Protein AF-W1YS67-F1 (afdb_monomer_lite)

Sequence (91 aa):
YGRKSGLIKENESNLSGEDVREGLTAVVSVKVLEPQFEGQTKTKLGNSEVKGITDVIVSEGLRTFFEEHPQDAKKIIEKATMASRAREAAR

pLDDT: mean 93.61, std 3.22, range [82.12, 97.94]

InterPro domains:
  IPR000565 DNA topoisomerase, type IIA, subunit B [PR01159] (17-33)
  IPR000565 DNA topoisomerase, type IIA, subunit B [PR01159] (65-79)
  IPR000565 DNA topoisomerase, type IIA, subunit B [PR01159] (79-91)
  IPR013506 DNA topoisomerase, type IIA, subunit B, domain 2 [PF00204] (1-91)
  IPR014721 Small ribosomal subunit protein uS5 domain 2-type fold, subgroup [G3DSA:3.30.230.10] (1-91)
  IPR020568 Ribosomal protein uS5 domain 2-type superfamily [SSF54211] (1-91)

Structure (mmCIF, N/CA/C/O backbone):
data_AF-W1YS67-F1
#
_entry.id   AF-W1YS67-F1
#
loop_
_atom_site.group_PDB
_atom_site.id
_atom_site.type_symbol
_atom_site.label_atom_id
_atom_site.label_alt_id
_atom_site.label_comp_id
_atom_site.label_asym_id
_atom_site.label_entity_id
_atom_site.label_seq_id
_atom_site.pdbx_PDB_ins_code
_atom_site.Cartn_x
_atom_site.Cartn_y
_atom_site.Cartn_z
_atom_site.occupancy
_atom_site.B_iso_or_equiv
_atom_site.auth_seq_id
_atom_site.auth_comp_id
_atom_site.auth_asym_id
_atom_site.auth_atom_id
_atom_site.pdbx_PDB_model_num
ATOM 1 N N . TYR A 1 1 ? -13.175 0.141 1.250 1.00 89.94 1 TYR A N 1
ATOM 2 C CA . TYR A 1 1 ? -13.370 -0.998 2.170 1.00 89.94 1 TYR A CA 1
ATOM 3 C C . TYR A 1 1 ? -13.727 -0.531 3.582 1.00 89.94 1 TYR A C 1
ATOM 5 O O . TYR A 1 1 ? -14.854 -0.764 3.983 1.00 89.94 1 TYR A O 1
ATOM 13 N N . GLY A 1 2 ? -12.854 0.202 4.293 1.00 91.25 2 GLY A N 1
ATOM 14 C CA . GLY A 1 2 ? -13.059 0.566 5.711 1.00 91.25 2 GLY A CA 1
ATOM 15 C C . GLY A 1 2 ? -14.436 1.132 6.092 1.00 91.25 2 GLY A C 1
ATOM 16 O O . GLY A 1 2 ? -15.035 0.618 7.029 1.00 91.25 2 GLY A O 1
ATOM 17 N N . ARG A 1 3 ? -14.982 2.103 5.340 1.00 92.00 3 ARG A N 1
ATOM 18 C CA . ARG A 1 3 ? -16.355 2.609 5.569 1.00 92.00 3 ARG A CA 1
ATOM 19 C C . ARG A 1 3 ? -17.432 1.539 5.363 1.00 92.00 3 ARG A C 1
ATOM 21 O O . ARG A 1 3 ? -18.244 1.302 6.245 1.00 92.00 3 ARG A O 1
ATOM 28 N N . LYS A 1 4 ? -17.390 0.830 4.226 1.00 91.50 4 LYS A N 1
ATOM 29 C CA . LYS A 1 4 ? -18.345 -0.246 3.884 1.00 91.50 4 LYS A CA 1
ATOM 30 C C . LYS A 1 4 ? -18.395 -1.337 4.962 1.00 91.50 4 LYS A C 1
ATOM 32 O O . LYS A 1 4 ? -19.460 -1.882 5.220 1.00 91.50 4 LYS A O 1
ATOM 37 N N . SER A 1 5 ? -17.257 -1.638 5.585 1.00 90.62 5 SER A N 1
ATOM 38 C CA . SER A 1 5 ? -17.140 -2.652 6.639 1.00 90.62 5 SER A CA 1
ATOM 39 C C . SER A 1 5 ? -17.362 -2.099 8.057 1.00 90.62 5 SER A C 1
ATOM 41 O O . SER A 1 5 ? -17.158 -2.828 9.023 1.00 90.62 5 SER A O 1
ATOM 43 N N . GLY A 1 6 ? -17.726 -0.818 8.204 1.00 91.25 6 GLY A N 1
ATOM 44 C CA . GLY A 1 6 ? -17.951 -0.161 9.498 1.00 91.25 6 GLY A CA 1
ATOM 45 C C . GLY A 1 6 ? -16.692 0.038 10.353 1.00 91.25 6 GLY A C 1
ATOM 46 O O . GLY A 1 6 ? -16.801 0.328 11.542 1.00 91.25 6 GLY A O 1
ATOM 47 N N . LEU A 1 7 ? -15.500 -0.130 9.771 1.00 91.81 7 LEU A N 1
ATOM 48 C CA . LEU A 1 7 ? -14.210 0.020 10.458 1.00 91.81 7 LEU A CA 1
ATOM 49 C C . LEU A 1 7 ? -13.791 1.487 10.599 1.00 91.81 7 LEU A C 1
ATOM 51 O O . LEU A 1 7 ? -13.076 1.830 11.533 1.00 91.81 7 LEU A O 1
ATOM 55 N N . ILE A 1 8 ? -14.238 2.333 9.671 1.00 92.62 8 ILE A N 1
ATOM 56 C CA . ILE A 1 8 ? -14.098 3.791 9.728 1.00 92.62 8 ILE A CA 1
ATOM 57 C C . ILE A 1 8 ? -15.505 4.349 9.875 1.00 92.62 8 ILE A C 1
ATOM 59 O O . ILE A 1 8 ? -16.382 4.011 9.075 1.00 92.62 8 ILE A O 1
ATOM 63 N N . LYS A 1 9 ? -15.729 5.177 10.896 1.00 89.31 9 LYS A N 1
ATOM 64 C CA . LYS A 1 9 ? -17.048 5.772 11.129 1.00 89.31 9 LYS A CA 1
ATOM 65 C C . LYS A 1 9 ? -17.331 6.857 10.092 1.00 89.31 9 LYS A C 1
ATOM 67 O O . LYS A 1 9 ? -16.420 7.526 9.618 1.00 89.31 9 LYS A O 1
ATOM 72 N N . GLU A 1 10 ? -18.605 7.087 9.782 1.00 86.56 10 GLU A N 1
ATOM 73 C CA . GLU A 1 10 ? -18.994 8.080 8.767 1.00 86.56 10 GLU A CA 1
ATOM 74 C C . GLU A 1 10 ? -18.555 9.512 9.106 1.00 86.56 10 GLU A C 1
ATOM 76 O O . GLU A 1 10 ? -18.302 10.308 8.200 1.00 86.56 10 GLU A O 1
ATOM 81 N N . ASN A 1 11 ? -18.434 9.821 10.400 1.00 88.00 11 ASN A N 1
ATOM 82 C CA . ASN A 1 11 ? -18.002 11.117 10.913 1.00 88.00 11 ASN A CA 1
ATOM 83 C C . ASN A 1 11 ? -16.474 11.272 11.024 1.00 88.00 11 ASN A C 1
ATOM 85 O O . ASN A 1 11 ? -16.017 12.346 11.405 1.00 88.00 11 ASN A O 1
ATOM 89 N N . GLU A 1 12 ? -15.694 10.226 10.741 1.00 86.69 12 GLU A N 1
ATOM 90 C CA . GLU A 1 12 ? -14.233 10.306 10.709 1.00 86.69 12 GLU A CA 1
ATOM 91 C C . GLU A 1 12 ? -13.739 10.733 9.316 1.00 86.69 12 GLU A C 1
ATOM 93 O O . GLU A 1 12 ? -14.362 10.464 8.279 1.00 86.69 12 GLU A O 1
ATOM 98 N N . SER A 1 13 ? -1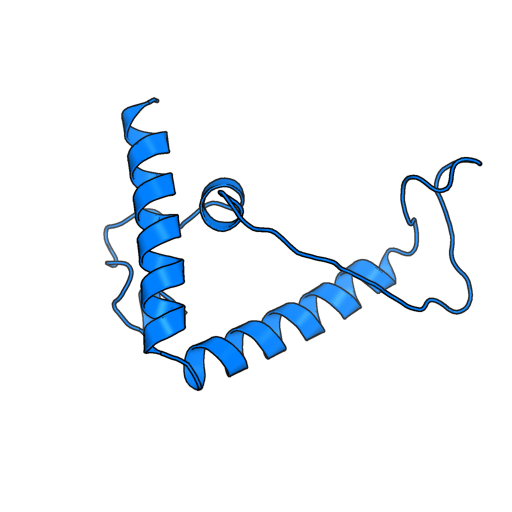2.602 11.431 9.299 1.00 87.88 13 SER A N 1
ATOM 99 C CA . SER A 1 13 ? -11.903 11.823 8.079 1.00 87.88 13 SER A CA 1
ATOM 100 C C . SER A 1 13 ? -11.444 10.585 7.298 1.00 87.88 13 SER A C 1
ATOM 102 O O . SER A 1 13 ? -11.239 9.497 7.841 1.00 87.88 13 SER A O 1
ATOM 104 N N . ASN A 1 14 ? -11.312 10.726 5.976 1.00 90.00 14 ASN A N 1
ATOM 105 C CA . ASN A 1 14 ? -10.725 9.656 5.176 1.00 90.00 14 ASN A CA 1
ATOM 106 C C . ASN A 1 14 ? -9.215 9.586 5.417 1.00 90.00 14 ASN A C 1
ATOM 108 O O . ASN A 1 14 ? -8.542 10.613 5.514 1.00 90.00 14 ASN A O 1
ATOM 112 N N . LEU A 1 15 ? -8.695 8.360 5.417 1.00 93.62 15 LEU A N 1
ATOM 113 C CA . LEU A 1 15 ? -7.262 8.101 5.475 1.00 93.62 15 LEU A CA 1
ATOM 114 C C . LEU A 1 15 ? -6.568 8.698 4.249 1.00 93.62 15 LEU A C 1
ATOM 116 O O . LEU A 1 15 ? -7.021 8.529 3.112 1.00 93.62 15 LEU A O 1
ATOM 120 N N . SER A 1 16 ? -5.453 9.377 4.480 1.00 94.75 16 SER A N 1
ATOM 121 C CA . SER A 1 16 ? -4.573 9.858 3.424 1.00 94.75 16 SER A CA 1
ATOM 122 C C . SER A 1 16 ? -3.610 8.760 2.967 1.00 94.75 16 SER A C 1
ATOM 124 O O . SER A 1 16 ? -3.421 7.736 3.624 1.00 94.75 16 SER A O 1
ATOM 126 N N . GLY A 1 17 ? -2.952 8.982 1.827 1.00 93.88 17 GLY A N 1
ATOM 127 C CA . GLY A 1 17 ? -1.937 8.049 1.337 1.00 93.88 17 GLY A CA 1
ATOM 128 C C . GLY A 1 17 ? -0.725 7.919 2.267 1.00 93.88 17 GLY A C 1
ATOM 129 O O . GLY A 1 17 ? -0.065 6.886 2.239 1.00 93.88 17 GLY A O 1
ATOM 130 N N . GLU A 1 18 ? -0.425 8.940 3.073 1.00 94.38 18 GLU A N 1
ATOM 131 C CA . GLU A 1 18 ? 0.650 8.885 4.072 1.00 94.38 18 GLU A CA 1
ATOM 132 C C . GLU A 1 18 ? 0.278 7.933 5.210 1.00 94.38 18 GLU A C 1
ATOM 134 O O . GLU A 1 18 ? 1.057 7.034 5.516 1.00 94.38 18 GLU A O 1
ATOM 139 N N . ASP A 1 19 ? -0.951 8.042 5.725 1.00 95.50 19 ASP A N 1
ATOM 140 C CA . ASP A 1 19 ? -1.452 7.207 6.825 1.00 95.50 19 ASP A CA 1
ATOM 141 C C . ASP A 1 19 ? -1.442 5.713 6.452 1.00 95.50 19 ASP A C 1
ATOM 143 O O . ASP A 1 19 ? -1.087 4.848 7.249 1.00 95.50 19 ASP A O 1
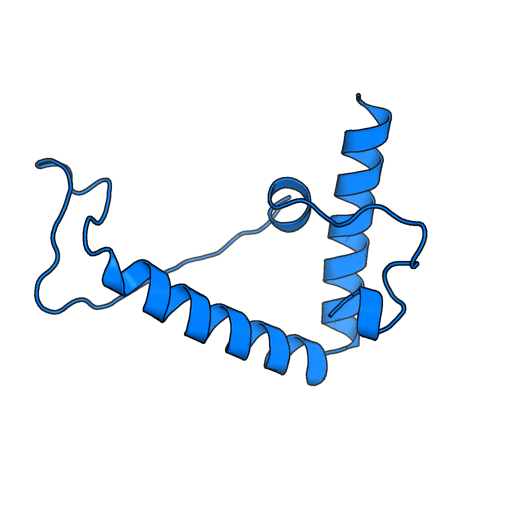ATOM 147 N N . VAL A 1 20 ? -1.808 5.398 5.205 1.00 95.38 20 VAL A N 1
ATOM 148 C CA . VAL A 1 20 ? -1.872 4.012 4.709 1.00 95.38 20 VAL A CA 1
ATOM 149 C C . VAL A 1 20 ? -0.481 3.433 4.423 1.00 95.38 20 VAL A C 1
ATOM 151 O O . VAL A 1 20 ? -0.287 2.221 4.519 1.00 95.38 20 VAL A O 1
ATOM 154 N N . ARG A 1 21 ? 0.498 4.272 4.063 1.00 95.62 21 ARG A N 1
ATOM 155 C CA . ARG A 1 21 ? 1.873 3.830 3.774 1.00 95.62 21 ARG A CA 1
ATOM 156 C C . ARG A 1 21 ? 2.772 3.802 5.009 1.00 95.62 21 ARG A C 1
ATOM 158 O O . ARG A 1 21 ? 3.918 3.364 4.901 1.00 95.62 21 ARG A O 1
ATOM 165 N N . GLU A 1 22 ? 2.288 4.231 6.172 1.00 95.12 22 GLU A N 1
ATOM 166 C CA . GLU A 1 22 ? 3.092 4.251 7.389 1.00 95.12 22 GLU A CA 1
ATOM 167 C C . GLU A 1 22 ? 3.521 2.836 7.818 1.00 95.12 22 GLU A C 1
ATOM 169 O O . GLU A 1 22 ? 2.720 1.950 8.144 1.00 95.12 22 GLU A O 1
ATOM 174 N N . GLY A 1 23 ? 4.837 2.607 7.804 1.00 93.69 23 GLY A N 1
ATOM 175 C CA . GLY A 1 23 ? 5.433 1.301 8.073 1.00 93.69 23 GLY A CA 1
ATOM 176 C C . GLY A 1 23 ? 5.010 0.222 7.072 1.00 93.69 23 GLY A C 1
ATOM 177 O O . GLY A 1 23 ? 4.938 -0.948 7.451 1.00 93.69 23 GLY A O 1
ATOM 178 N N . LEU A 1 24 ? 4.676 0.609 5.836 1.00 96.12 24 LEU A N 1
ATOM 179 C CA . LEU A 1 24 ? 4.471 -0.308 4.721 1.00 96.12 24 LEU A CA 1
ATOM 180 C C . LEU A 1 24 ? 5.823 -0.665 4.099 1.00 96.12 24 LEU A C 1
ATOM 182 O O . LEU A 1 24 ? 6.601 0.206 3.715 1.00 96.12 24 LEU A O 1
ATOM 186 N N . THR A 1 25 ? 6.072 -1.957 3.931 1.00 97.06 25 THR A N 1
ATOM 187 C CA . THR A 1 25 ? 7.148 -2.461 3.077 1.00 97.06 25 THR A CA 1
ATOM 188 C C . THR A 1 25 ? 6.511 -3.189 1.908 1.00 97.06 25 THR A C 1
ATOM 190 O O . THR A 1 25 ? 5.721 -4.109 2.106 1.00 97.06 25 THR A O 1
ATOM 193 N N . ALA A 1 26 ? 6.833 -2.760 0.691 1.00 95.19 26 ALA A N 1
ATOM 194 C CA . ALA A 1 26 ? 6.288 -3.339 -0.526 1.00 95.19 26 ALA A CA 1
ATOM 195 C C . ALA A 1 26 ? 7.361 -3.391 -1.613 1.00 95.19 26 ALA A C 1
ATOM 197 O O . ALA A 1 26 ? 8.212 -2.507 -1.709 1.00 95.19 26 ALA A O 1
ATOM 198 N N . VAL A 1 27 ? 7.285 -4.424 -2.447 1.00 96.88 27 VAL A N 1
ATOM 199 C CA . VAL A 1 27 ? 8.097 -4.565 -3.655 1.00 96.88 27 VAL A CA 1
ATOM 200 C C . VAL A 1 27 ? 7.143 -4.599 -4.837 1.00 96.88 27 VAL A C 1
ATOM 202 O O . VAL A 1 27 ? 6.236 -5.428 -4.878 1.00 96.88 27 VAL A O 1
ATOM 205 N N . VAL A 1 28 ? 7.350 -3.702 -5.798 1.00 94.88 28 VAL A N 1
ATOM 206 C CA . VAL A 1 28 ? 6.581 -3.656 -7.044 1.00 94.88 28 VAL A CA 1
ATOM 207 C C . VAL A 1 28 ? 7.532 -3.964 -8.186 1.00 94.88 28 VAL A C 1
ATOM 209 O O . VAL A 1 28 ? 8.507 -3.248 -8.402 1.00 94.88 28 VAL A O 1
ATOM 212 N N . SER A 1 29 ? 7.255 -5.050 -8.902 1.00 95.38 29 SER A N 1
ATOM 213 C CA . SER A 1 29 ? 8.034 -5.487 -10.056 1.00 95.38 29 SER A CA 1
ATOM 214 C C . SER A 1 29 ? 7.100 -5.651 -11.244 1.00 95.38 29 SER A C 1
ATOM 216 O O . SER A 1 29 ? 6.109 -6.375 -11.166 1.00 95.38 29 SER A O 1
ATOM 218 N N . VAL A 1 30 ? 7.410 -4.956 -12.335 1.00 94.50 30 VAL A N 1
ATOM 219 C CA . VAL A 1 30 ? 6.625 -4.962 -13.571 1.00 94.50 30 VAL A CA 1
ATOM 220 C C . VAL A 1 30 ? 7.519 -5.372 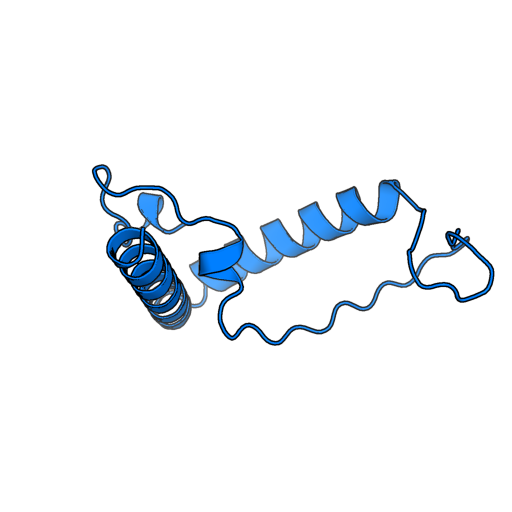-14.731 1.00 94.50 30 VAL A C 1
ATOM 222 O O . VAL A 1 30 ? 8.690 -4.996 -14.796 1.00 94.50 30 VAL A O 1
ATOM 225 N N . LYS A 1 31 ? 6.968 -6.153 -15.659 1.00 94.88 31 LYS A N 1
ATOM 226 C CA . LYS A 1 31 ? 7.632 -6.498 -16.918 1.00 94.88 31 LYS A CA 1
ATOM 227 C C . LYS A 1 31 ? 6.992 -5.678 -18.029 1.00 94.88 31 LYS A C 1
ATOM 229 O O . LYS A 1 31 ? 5.791 -5.787 -18.249 1.00 94.88 31 LYS A O 1
ATOM 234 N N . VAL A 1 32 ? 7.795 -4.865 -18.705 1.00 94.62 32 VAL A N 1
ATOM 235 C CA . VAL A 1 32 ? 7.353 -3.948 -19.764 1.00 94.62 32 VAL A CA 1
ATOM 236 C C . VAL A 1 32 ? 8.135 -4.283 -21.028 1.00 94.62 32 VAL A C 1
ATOM 238 O O . VAL A 1 32 ? 9.354 -4.421 -20.962 1.00 94.62 32 VAL A O 1
ATOM 241 N N . LEU A 1 33 ? 7.435 -4.451 -22.153 1.00 90.62 33 LEU A N 1
ATOM 242 C CA . LEU A 1 33 ? 8.036 -4.814 -23.443 1.00 90.62 33 LEU A CA 1
ATOM 243 C C . LEU A 1 33 ? 8.985 -3.726 -23.960 1.00 90.62 33 LEU A C 1
ATOM 245 O O . LEU A 1 33 ? 10.130 -4.017 -24.289 1.00 90.62 33 LEU A O 1
ATOM 249 N N . GLU A 1 34 ? 8.522 -2.476 -23.969 1.00 93.06 34 GLU A N 1
ATOM 250 C CA . GLU A 1 34 ? 9.282 -1.315 -24.444 1.00 93.06 34 GLU A CA 1
ATOM 251 C C . GLU A 1 34 ? 9.397 -0.273 -23.319 1.00 93.06 34 GLU A C 1
ATOM 253 O O . GLU A 1 34 ? 8.625 0.690 -23.266 1.00 93.06 34 GLU A O 1
ATOM 258 N N . PRO A 1 35 ? 10.307 -0.482 -22.346 1.00 92.81 35 PRO A N 1
ATOM 259 C CA . PRO A 1 35 ? 10.403 0.395 -21.193 1.00 92.81 35 PRO A CA 1
ATOM 260 C C . PRO A 1 35 ? 11.044 1.734 -21.576 1.00 92.81 35 PRO A C 1
ATOM 262 O O . PRO A 1 35 ? 12.165 1.796 -22.082 1.00 92.81 35 PRO A O 1
ATOM 265 N N . GLN A 1 36 ? 10.338 2.815 -21.271 1.00 93.00 36 GLN A N 1
ATOM 266 C CA . GLN A 1 36 ? 10.787 4.191 -21.415 1.00 93.00 36 GLN A CA 1
ATOM 267 C C . GLN A 1 36 ? 11.208 4.698 -20.040 1.00 93.00 36 GLN A C 1
ATOM 269 O O . GLN A 1 36 ? 10.469 4.541 -19.071 1.00 93.00 36 GLN A O 1
ATOM 274 N N . PHE A 1 37 ? 12.383 5.311 -19.931 1.00 93.31 37 PHE A N 1
ATOM 275 C CA . PHE A 1 37 ? 12.875 5.853 -18.667 1.00 93.31 37 PHE A CA 1
ATOM 276 C C . PHE A 1 37 ? 13.232 7.329 -18.795 1.00 93.31 37 PHE A C 1
ATOM 278 O O . PHE A 1 37 ? 13.751 7.766 -19.822 1.00 93.31 37 PHE A O 1
ATOM 285 N N . GLU A 1 38 ? 13.003 8.087 -17.725 1.00 91.69 38 GLU A N 1
ATOM 286 C CA . GLU A 1 38 ? 13.516 9.448 -17.606 1.00 91.69 38 GLU A CA 1
ATOM 287 C C . GLU A 1 38 ? 15.008 9.396 -17.248 1.00 91.69 38 GLU A C 1
ATOM 289 O O . GLU A 1 38 ? 15.395 8.976 -16.155 1.00 91.69 38 GLU A O 1
ATOM 294 N N . GLY A 1 39 ? 15.854 9.826 -18.186 1.00 87.19 39 GLY A N 1
ATOM 295 C CA . GLY A 1 39 ? 17.303 9.895 -18.007 1.00 87.19 39 GLY A CA 1
ATOM 296 C C . GLY A 1 39 ? 18.025 8.543 -18.069 1.00 87.19 39 GLY A C 1
ATOM 297 O O . GLY A 1 39 ? 17.438 7.463 -18.082 1.00 87.19 39 GLY A O 1
ATOM 298 N N . GLN A 1 40 ? 19.356 8.611 -18.103 1.00 84.50 40 GLN A N 1
ATOM 299 C CA . GLN A 1 40 ? 20.213 7.435 -18.282 1.00 84.50 40 GLN A CA 1
ATOM 300 C C . GLN A 1 40 ? 20.222 6.496 -17.066 1.00 84.50 40 GLN A C 1
ATOM 302 O O . GLN A 1 40 ? 20.402 5.288 -17.211 1.00 84.50 40 GLN A O 1
ATOM 307 N N . THR A 1 41 ? 20.024 7.033 -15.861 1.00 88.19 41 THR A N 1
ATOM 308 C CA . THR A 1 41 ? 20.054 6.271 -14.603 1.00 88.19 41 THR A CA 1
ATOM 309 C C . THR A 1 41 ? 18.806 5.417 -14.381 1.00 88.19 41 THR A C 1
ATOM 311 O O . THR A 1 41 ? 18.763 4.666 -13.410 1.00 88.19 41 THR A O 1
ATOM 314 N N . LYS A 1 42 ? 17.805 5.499 -15.274 1.00 89.38 42 LYS A N 1
ATOM 315 C CA . LYS A 1 42 ? 16.561 4.714 -15.225 1.00 89.38 42 LYS A CA 1
ATOM 316 C C . LYS A 1 42 ? 15.811 4.824 -13.891 1.00 89.38 42 LYS A C 1
ATOM 318 O O . LYS A 1 42 ? 15.159 3.881 -13.455 1.00 89.38 42 LYS A O 1
ATOM 323 N N . THR A 1 43 ? 15.895 5.984 -13.242 1.00 90.19 43 THR A N 1
ATOM 324 C CA . THR A 1 43 ? 15.313 6.227 -11.911 1.00 90.19 43 THR A CA 1
ATOM 325 C C . THR A 1 43 ? 13.794 6.327 -11.932 1.00 90.19 43 THR A C 1
ATOM 327 O O . THR A 1 43 ? 13.154 6.069 -10.915 1.00 90.19 43 THR A O 1
ATOM 330 N N . LYS A 1 44 ? 13.205 6.688 -13.075 1.00 91.19 44 LYS A N 1
ATOM 331 C CA . LYS A 1 44 ? 11.759 6.825 -13.232 1.00 91.19 44 LYS A CA 1
ATOM 332 C C . LYS A 1 44 ? 11.295 6.207 -14.543 1.00 91.19 44 LYS A C 1
ATOM 334 O O . LYS A 1 44 ? 11.816 6.530 -15.607 1.00 91.19 44 LYS A O 1
ATOM 339 N N . LEU A 1 45 ? 10.322 5.305 -14.441 1.00 92.38 45 LEU A N 1
ATOM 340 C CA . LEU A 1 45 ? 9.647 4.692 -15.582 1.00 92.38 45 LEU A CA 1
ATOM 341 C C . LEU A 1 45 ? 8.642 5.695 -16.174 1.00 92.38 45 LEU A C 1
ATOM 343 O O . LEU A 1 45 ? 7.794 6.216 -15.452 1.00 92.38 45 LEU A O 1
ATOM 347 N N . GLY A 1 46 ? 8.755 5.963 -17.472 1.00 92.56 46 GLY A N 1
ATOM 348 C CA . GLY A 1 46 ? 7.949 6.926 -18.228 1.00 92.56 46 GLY A CA 1
ATOM 349 C C . GLY A 1 46 ? 6.712 6.336 -18.916 1.00 92.56 46 GLY A C 1
ATOM 350 O O . GLY A 1 46 ? 5.881 7.097 -19.401 1.00 92.56 46 GLY A O 1
ATOM 351 N N . ASN A 1 47 ? 6.556 5.007 -18.942 1.00 93.44 47 ASN A N 1
ATOM 352 C CA . ASN A 1 47 ? 5.383 4.325 -19.502 1.00 93.44 47 ASN A CA 1
ATOM 353 C C . ASN A 1 47 ? 4.107 4.662 -18.708 1.00 93.44 47 ASN A C 1
ATOM 355 O O . ASN A 1 47 ? 3.786 4.015 -17.706 1.00 93.44 47 ASN A O 1
ATOM 359 N N . SER A 1 48 ? 3.376 5.691 -19.140 1.00 90.69 48 SER A N 1
ATOM 360 C CA . SER A 1 48 ? 2.159 6.170 -18.468 1.00 90.69 48 SER A CA 1
ATOM 361 C C . SER A 1 48 ? 1.068 5.095 -18.338 1.00 90.69 48 SER A C 1
ATOM 363 O O . SER A 1 48 ? 0.340 5.060 -17.344 1.00 90.69 48 SER A O 1
ATOM 365 N N . GLU A 1 49 ? 1.004 4.165 -19.288 1.00 92.88 49 GLU A N 1
ATOM 366 C CA . GLU A 1 49 ? 0.083 3.034 -19.325 1.00 92.88 49 GLU A CA 1
ATOM 367 C C . GLU A 1 49 ? 0.330 2.037 -18.185 1.00 92.88 49 GLU A C 1
ATOM 369 O O . GLU A 1 49 ? -0.618 1.481 -17.625 1.00 92.88 49 GLU A O 1
ATOM 374 N N . VAL A 1 50 ? 1.590 1.869 -17.764 1.00 95.12 50 VAL A N 1
ATOM 375 C CA . VAL A 1 50 ? 1.965 0.937 -16.689 1.00 95.12 50 VAL A CA 1
ATOM 376 C C . VAL A 1 50 ? 1.348 1.367 -15.364 1.00 95.12 50 VAL A C 1
ATOM 378 O O . VAL A 1 50 ? 0.939 0.511 -14.578 1.00 95.12 50 VAL A O 1
ATOM 381 N N . LYS A 1 51 ? 1.210 2.679 -15.127 1.00 92.50 51 LYS A N 1
ATOM 382 C CA . LYS A 1 51 ? 0.525 3.199 -13.937 1.00 92.50 51 LYS A CA 1
ATOM 383 C C . LYS A 1 51 ? -0.926 2.730 -13.897 1.00 92.50 51 LYS A C 1
ATOM 385 O O . LYS A 1 51 ? -1.351 2.223 -12.868 1.00 92.50 51 LYS A O 1
ATOM 390 N N . GLY A 1 52 ? -1.668 2.899 -14.994 1.00 94.81 52 GLY A N 1
ATOM 391 C CA . GLY A 1 52 ? -3.082 2.519 -15.058 1.00 94.81 52 GLY A CA 1
ATOM 392 C C . GLY A 1 52 ? -3.283 1.017 -14.866 1.00 94.81 52 GLY A C 1
ATOM 393 O O . GLY A 1 52 ? -4.108 0.604 -14.059 1.00 94.81 52 GLY A O 1
ATOM 394 N N . ILE A 1 53 ? -2.466 0.205 -15.540 1.00 95.75 53 ILE A N 1
ATOM 395 C CA . ILE A 1 53 ? -2.513 -1.260 -15.426 1.00 95.75 53 ILE A CA 1
ATOM 396 C C . ILE A 1 53 ? -2.209 -1.709 -13.992 1.00 95.75 53 ILE A C 1
ATOM 398 O O . ILE A 1 53 ? -2.940 -2.518 -13.423 1.00 95.75 53 ILE A O 1
ATOM 402 N N . THR A 1 54 ? -1.148 -1.164 -13.390 1.00 96.38 54 THR A N 1
ATOM 403 C CA . THR A 1 54 ? -0.749 -1.523 -12.021 1.00 96.38 54 THR A CA 1
ATOM 404 C C . THR A 1 54 ? -1.819 -1.113 -11.011 1.00 96.38 54 THR A C 1
ATOM 406 O O . THR A 1 54 ? -2.122 -1.882 -10.105 1.00 96.38 54 THR A O 1
ATOM 409 N N . ASP A 1 55 ? -2.422 0.065 -11.180 1.00 95.69 55 ASP A N 1
ATOM 410 C CA . ASP A 1 55 ? -3.474 0.580 -10.296 1.00 95.69 55 ASP A CA 1
ATOM 411 C C . ASP A 1 55 ? -4.718 -0.320 -10.290 1.00 95.69 55 ASP A C 1
ATOM 413 O O . ASP A 1 55 ? -5.211 -0.680 -9.220 1.00 95.69 55 ASP A O 1
ATOM 417 N N . VAL A 1 56 ? -5.176 -0.764 -11.469 1.00 97.44 56 VAL A N 1
A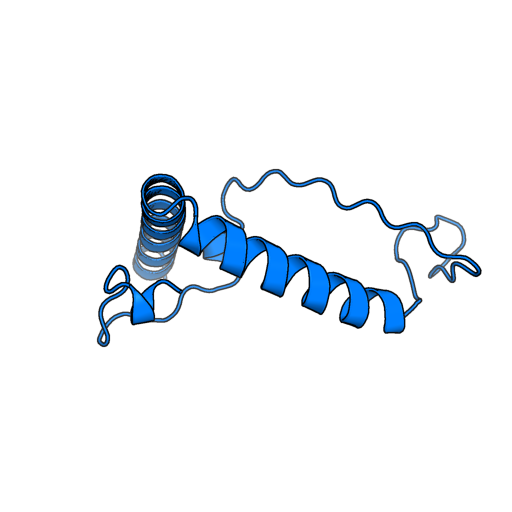TOM 418 C CA . VAL A 1 56 ? -6.311 -1.696 -11.593 1.00 97.44 56 VAL A CA 1
ATOM 419 C C . VAL A 1 56 ? -6.007 -3.021 -10.894 1.00 97.44 56 VAL A C 1
ATOM 421 O O . VAL A 1 56 ? -6.764 -3.436 -10.016 1.00 97.44 56 VAL A O 1
ATOM 424 N N . ILE A 1 57 ? -4.871 -3.648 -11.217 1.00 97.31 57 ILE A N 1
ATOM 425 C CA . ILE A 1 57 ? -4.493 -4.959 -10.667 1.00 97.31 57 ILE A CA 1
ATOM 426 C C . ILE A 1 57 ? -4.352 -4.894 -9.142 1.00 97.31 57 ILE A C 1
ATOM 428 O O . ILE A 1 57 ? -4.870 -5.752 -8.426 1.00 97.31 57 ILE A O 1
ATOM 432 N N . VAL A 1 58 ? -3.663 -3.872 -8.628 1.00 97.00 58 VAL A N 1
ATOM 433 C CA . VAL A 1 58 ? -3.441 -3.718 -7.185 1.00 97.00 58 VAL A CA 1
ATOM 434 C C . VAL A 1 58 ? -4.753 -3.416 -6.464 1.00 97.00 58 VAL A C 1
ATOM 436 O O . VAL A 1 58 ? -5.000 -3.988 -5.404 1.00 97.00 58 VAL A O 1
ATOM 439 N N . SER A 1 59 ? -5.613 -2.567 -7.030 1.00 96.00 59 SER A N 1
ATOM 440 C CA . SER A 1 59 ? -6.907 -2.219 -6.431 1.00 96.00 59 SER A CA 1
ATOM 441 C C . SER A 1 59 ? -7.847 -3.421 -6.338 1.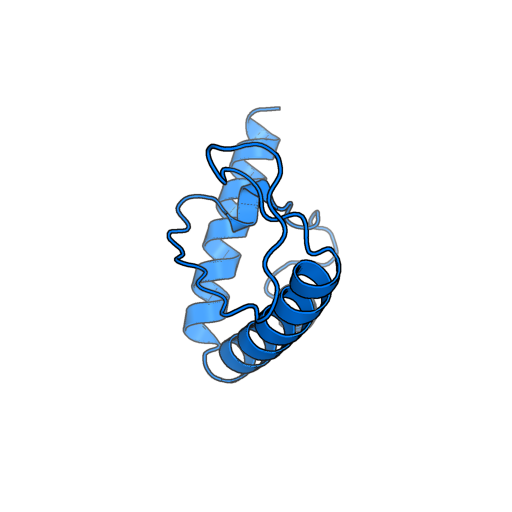00 96.00 59 SER A C 1
ATOM 443 O O . SER A 1 59 ? -8.455 -3.648 -5.290 1.00 96.00 59 SER A O 1
ATOM 445 N N . GLU A 1 60 ? -7.956 -4.211 -7.406 1.00 97.38 60 GLU A N 1
ATOM 446 C CA . GLU A 1 60 ? -8.773 -5.430 -7.432 1.00 97.38 60 GLU A CA 1
ATOM 447 C C . GLU A 1 60 ? -8.220 -6.509 -6.499 1.00 97.38 60 GLU A C 1
ATOM 449 O O . GLU A 1 60 ? -8.973 -7.099 -5.717 1.00 97.38 60 GLU A O 1
ATOM 454 N N . GLY A 1 61 ? -6.901 -6.722 -6.523 1.00 97.62 61 GLY A N 1
ATOM 455 C CA . GLY A 1 61 ? -6.227 -7.676 -5.649 1.00 97.62 61 GLY A CA 1
ATOM 456 C C . GLY A 1 61 ? -6.386 -7.319 -4.172 1.00 97.62 61 GLY A C 1
ATOM 457 O O . GLY A 1 61 ? -6.775 -8.170 -3.377 1.00 97.62 61 GLY A O 1
ATOM 458 N N . LEU A 1 62 ? -6.175 -6.052 -3.799 1.00 96.25 62 LEU A N 1
ATOM 459 C CA . LEU A 1 62 ? -6.372 -5.588 -2.422 1.00 96.25 62 LEU A CA 1
ATOM 460 C C . LEU A 1 62 ? -7.833 -5.673 -1.983 1.00 96.25 62 LEU A C 1
ATOM 462 O O . LEU A 1 62 ? -8.099 -6.013 -0.831 1.00 96.25 62 LEU A O 1
ATOM 466 N N . ARG A 1 63 ? -8.789 -5.378 -2.876 1.00 96.00 63 ARG A N 1
ATOM 467 C CA . ARG A 1 63 ? -10.216 -5.516 -2.557 1.00 96.00 63 ARG A CA 1
ATOM 468 C C . ARG A 1 63 ? -10.556 -6.966 -2.233 1.00 96.00 63 ARG A C 1
ATOM 470 O O . ARG A 1 63 ? -11.165 -7.211 -1.198 1.00 96.00 63 ARG A O 1
ATOM 477 N N . THR A 1 64 ? -10.125 -7.885 -3.092 1.00 97.69 64 THR A N 1
ATOM 478 C CA . THR A 1 64 ? -10.338 -9.328 -2.927 1.00 97.69 64 THR A CA 1
ATOM 479 C C . THR A 1 64 ? -9.672 -9.824 -1.647 1.00 97.69 64 THR A C 1
ATOM 481 O O . THR A 1 64 ? -10.335 -10.412 -0.800 1.00 97.69 64 THR A O 1
ATOM 484 N N . PHE A 1 65 ? -8.402 -9.469 -1.430 1.00 97.81 65 PHE A N 1
ATOM 485 C CA . PHE A 1 65 ? -7.666 -9.834 -0.222 1.00 97.81 65 PHE A CA 1
ATOM 486 C C . PHE A 1 65 ? -8.361 -9.342 1.054 1.00 97.81 65 PHE A C 1
ATOM 488 O O . PHE A 1 65 ? -8.472 -10.085 2.022 1.00 97.81 65 PHE A O 1
ATOM 495 N N . PHE A 1 66 ? -8.871 -8.107 1.083 1.00 97.06 66 PHE A N 1
ATOM 496 C CA . PHE A 1 66 ? -9.586 -7.612 2.261 1.00 97.06 66 PHE A CA 1
ATOM 497 C C . PHE A 1 66 ? -10.923 -8.317 2.500 1.00 97.06 66 PHE A C 1
ATOM 499 O O . PHE A 1 66 ? -11.302 -8.484 3.659 1.00 97.06 66 PHE A O 1
ATOM 506 N N . GLU A 1 67 ? -11.625 -8.725 1.441 1.00 95.62 67 GLU A N 1
ATOM 507 C CA . GLU A 1 67 ? -12.863 -9.506 1.543 1.00 95.62 67 GLU A CA 1
ATOM 508 C C . GLU A 1 67 ? -12.596 -10.935 2.052 1.00 95.62 67 GLU A C 1
ATOM 510 O O . GLU A 1 67 ? -13.346 -11.428 2.894 1.00 95.62 67 GLU A O 1
ATOM 515 N N . GLU A 1 68 ? -11.504 -11.569 1.617 1.00 97.94 68 GLU A N 1
ATOM 516 C CA . GLU A 1 68 ? -11.106 -12.924 2.032 1.00 97.94 68 GLU A CA 1
ATOM 517 C C . GLU A 1 68 ? -10.434 -12.964 3.417 1.00 97.94 68 GLU A C 1
ATOM 519 O O . GLU A 1 68 ? -10.584 -13.937 4.159 1.00 97.94 68 GLU A O 1
ATOM 524 N N . HIS A 1 69 ? -9.736 -11.892 3.803 1.00 97.69 69 HIS A N 1
ATOM 525 C CA . HIS A 1 69 ? -8.967 -11.792 5.047 1.00 97.69 69 HIS A CA 1
ATOM 526 C C . HIS A 1 69 ? -9.456 -10.637 5.943 1.00 97.69 69 HIS A C 1
ATOM 528 O O . HIS A 1 69 ? -8.712 -9.687 6.220 1.00 97.69 69 HIS A O 1
ATOM 534 N N . PRO A 1 70 ? -10.694 -10.694 6.473 1.00 96.06 70 PRO A N 1
ATOM 535 C CA . PRO A 1 70 ? -11.293 -9.576 7.204 1.00 96.06 70 PRO A CA 1
ATOM 536 C C . PRO A 1 70 ? -10.557 -9.225 8.505 1.00 96.06 70 PRO A C 1
ATOM 538 O O . PRO A 1 70 ? -10.533 -8.057 8.899 1.00 96.06 70 PRO A O 1
ATOM 541 N N . GLN A 1 71 ? -9.937 -10.205 9.175 1.00 97.12 71 GLN A N 1
ATOM 542 C CA . GLN A 1 71 ? -9.153 -9.958 10.391 1.00 97.12 71 GLN A CA 1
ATOM 543 C C . GLN A 1 71 ? -7.882 -9.154 10.104 1.00 97.12 71 GLN A C 1
ATOM 545 O O . GLN A 1 71 ? -7.550 -8.242 10.862 1.00 97.12 71 GLN A O 1
ATOM 550 N N . ASP A 1 72 ? -7.193 -9.454 9.005 1.00 97.25 72 ASP A N 1
ATOM 551 C CA . ASP A 1 72 ? -5.981 -8.735 8.617 1.00 97.25 72 ASP A CA 1
ATOM 552 C C . ASP A 1 72 ? -6.325 -7.361 8.044 1.00 97.25 72 ASP A C 1
ATOM 554 O O . ASP A 1 72 ? -5.710 -6.366 8.428 1.00 97.25 72 ASP A O 1
ATOM 558 N N . ALA A 1 73 ? -7.385 -7.268 7.235 1.00 96.62 73 ALA A N 1
ATOM 559 C CA . ALA A 1 73 ? -7.917 -5.994 6.758 1.00 96.62 73 ALA A CA 1
ATOM 560 C C . ALA A 1 73 ? -8.268 -5.049 7.918 1.00 96.62 73 ALA A C 1
ATOM 562 O O . ALA A 1 73 ? -7.937 -3.863 7.876 1.00 96.62 73 ALA A O 1
ATOM 563 N N . LYS A 1 74 ? -8.891 -5.578 8.982 1.00 96.44 74 LYS A N 1
ATOM 564 C CA . LYS A 1 74 ? -9.183 -4.818 10.201 1.00 96.44 74 LYS A CA 1
ATOM 565 C C . LYS A 1 74 ? -7.907 -4.277 10.847 1.00 96.44 74 LYS A C 1
ATOM 567 O O . LYS A 1 74 ? -7.824 -3.071 11.056 1.00 96.44 74 LYS A O 1
ATOM 572 N N . LYS A 1 75 ? -6.901 -5.125 11.090 1.00 96.81 75 LYS A N 1
ATOM 573 C CA . LYS A 1 75 ? -5.618 -4.705 11.689 1.00 96.81 75 LYS A CA 1
ATOM 574 C C . LYS A 1 75 ? -4.915 -3.627 10.858 1.00 96.81 75 LYS A C 1
ATOM 576 O O . LYS A 1 75 ? -4.395 -2.661 11.411 1.00 96.81 75 LYS A O 1
ATOM 581 N N . ILE A 1 76 ? -4.910 -3.774 9.531 1.00 96.38 76 ILE A N 1
ATOM 582 C CA . ILE A 1 76 ? -4.301 -2.803 8.608 1.00 96.38 76 ILE A CA 1
ATOM 583 C C . ILE A 1 76 ? -5.010 -1.447 8.710 1.00 96.38 76 ILE A C 1
ATOM 585 O O . ILE A 1 76 ? -4.356 -0.411 8.828 1.00 96.38 76 ILE A O 1
ATOM 589 N N . ILE A 1 77 ? -6.345 -1.443 8.700 1.00 95.31 77 ILE A N 1
ATOM 590 C CA . ILE A 1 77 ? -7.142 -0.212 8.774 1.00 95.31 77 ILE A CA 1
ATOM 591 C C . ILE A 1 77 ? -7.029 0.449 10.144 1.00 95.31 77 ILE A C 1
ATOM 593 O O . ILE A 1 77 ? -6.928 1.671 10.212 1.00 95.31 77 ILE A O 1
ATOM 597 N N . GLU A 1 78 ? -6.995 -0.326 11.227 1.00 94.88 78 GLU A N 1
ATOM 598 C CA . GLU A 1 78 ? -6.765 0.197 12.576 1.00 94.88 78 GLU A CA 1
ATOM 599 C C . GLU A 1 78 ? -5.405 0.895 12.671 1.00 94.88 78 GLU A C 1
ATOM 601 O O . GLU A 1 78 ? -5.345 2.033 13.138 1.00 94.88 78 GLU A O 1
ATOM 606 N N . LYS A 1 79 ? -4.336 0.284 12.139 1.00 96.19 79 LYS A N 1
ATOM 607 C CA . LYS A 1 79 ? -3.005 0.907 12.084 1.00 96.19 79 LYS A CA 1
ATOM 608 C C . LYS A 1 79 ? -3.028 2.228 11.310 1.00 96.19 79 LYS A C 1
ATOM 610 O O . LYS A 1 79 ? -2.540 3.236 11.813 1.00 96.19 79 LYS A O 1
ATOM 615 N N . ALA A 1 80 ? -3.630 2.245 10.122 1.00 96.06 80 ALA A N 1
ATOM 616 C CA . ALA A 1 80 ? -3.727 3.465 9.321 1.00 96.06 80 ALA A CA 1
ATOM 617 C C . ALA A 1 80 ? -4.608 4.539 9.994 1.00 96.06 80 ALA A C 1
ATOM 619 O O . ALA A 1 80 ? -4.335 5.732 9.901 1.00 96.06 80 ALA A O 1
ATOM 620 N N . THR A 1 81 ? -5.641 4.136 10.735 1.00 94.56 81 THR A N 1
ATOM 621 C CA . THR A 1 81 ? -6.480 5.061 11.516 1.00 94.56 81 THR A CA 1
ATOM 622 C C . THR A 1 81 ? -5.701 5.668 12.682 1.00 94.56 81 THR A C 1
ATOM 624 O O . THR A 1 81 ? -5.826 6.862 12.952 1.00 94.56 81 THR A O 1
ATOM 627 N N . MET A 1 82 ? -4.862 4.878 13.358 1.00 93.94 82 MET A N 1
ATOM 628 C CA . MET A 1 82 ? -3.955 5.382 14.392 1.00 93.94 82 MET A CA 1
ATOM 629 C C . MET A 1 82 ? -2.955 6.394 13.824 1.00 93.94 82 MET A C 1
ATOM 631 O O . MET A 1 82 ? -2.790 7.456 14.420 1.00 93.94 82 MET A O 1
ATOM 635 N N . ALA A 1 83 ? -2.363 6.104 12.662 1.00 95.25 83 ALA A N 1
ATOM 636 C CA . ALA A 1 83 ? -1.493 7.027 11.929 1.00 95.25 83 ALA A CA 1
ATOM 637 C C . ALA A 1 83 ? -2.199 8.358 11.622 1.00 95.25 83 ALA A C 1
ATOM 639 O O . ALA A 1 83 ? -1.700 9.429 11.969 1.00 95.25 83 ALA A O 1
ATOM 640 N N . SER A 1 84 ? -3.422 8.293 11.081 1.00 94.69 84 SER A N 1
ATOM 641 C CA . SER A 1 84 ? -4.220 9.490 10.785 1.00 94.69 84 SER A CA 1
ATOM 642 C C . SER A 1 84 ? -4.497 10.327 12.032 1.00 94.69 84 SER A C 1
ATOM 644 O O . SER A 1 84 ? -4.331 11.544 12.002 1.00 94.69 84 SER A O 1
ATOM 646 N N . ARG A 1 85 ? -4.867 9.690 13.151 1.00 92.50 85 ARG A N 1
ATOM 647 C CA . ARG A 1 85 ? -5.106 10.388 14.426 1.00 92.50 85 ARG A CA 1
ATOM 648 C C . ARG A 1 85 ? -3.834 11.023 14.983 1.00 92.50 85 ARG A C 1
ATOM 650 O O . ARG A 1 85 ? -3.893 12.138 15.489 1.00 92.50 85 ARG A O 1
ATOM 657 N N . ALA A 1 86 ? -2.692 10.343 14.883 1.00 92.94 86 ALA A N 1
ATOM 658 C CA . ALA A 1 86 ? -1.406 10.890 15.310 1.00 92.94 86 ALA A CA 1
ATOM 659 C C . ALA A 1 86 ? -1.011 12.115 14.470 1.00 92.94 86 ALA A C 1
ATOM 661 O O . ALA A 1 86 ? -0.602 13.136 15.020 1.00 92.94 86 ALA A O 1
ATOM 662 N N . ARG A 1 87 ? -1.204 12.043 13.148 1.00 92.38 87 ARG A N 1
ATOM 663 C CA . ARG A 1 87 ? -0.979 13.160 12.223 1.00 92.38 87 ARG A CA 1
ATOM 664 C C . ARG A 1 87 ? -1.895 14.346 12.515 1.00 92.38 87 ARG A C 1
ATOM 666 O O . ARG A 1 87 ? -1.426 15.478 12.493 1.00 92.38 87 ARG A O 1
ATOM 673 N N . GLU A 1 88 ? -3.179 14.107 12.776 1.00 90.38 88 GLU A N 1
ATOM 674 C CA . GLU A 1 88 ? -4.135 15.162 13.142 1.00 90.38 88 GLU A CA 1
ATOM 675 C C . GLU A 1 88 ? -3.796 15.806 14.490 1.00 90.38 88 GLU A C 1
ATOM 677 O O . GLU A 1 88 ? -3.875 17.020 14.603 1.00 90.38 88 GLU A O 1
ATOM 682 N N . ALA A 1 89 ? -3.369 15.027 15.487 1.00 91.81 89 ALA A N 1
ATOM 683 C CA . ALA A 1 89 ? -2.977 15.552 16.795 1.00 91.81 89 ALA A CA 1
ATOM 684 C C . ALA A 1 89 ? -1.676 16.377 16.769 1.00 91.81 89 ALA A C 1
ATOM 686 O O . ALA A 1 89 ? -1.450 17.189 17.663 1.00 91.81 89 ALA A O 1
ATOM 687 N N . ALA A 1 90 ? -0.806 16.141 15.783 1.00 91.50 90 ALA A N 1
ATOM 688 C CA . ALA A 1 90 ? 0.455 16.860 15.603 1.00 91.50 90 ALA A CA 1
ATOM 689 C C . ALA A 1 90 ? 0.339 18.110 14.709 1.00 91.50 90 ALA A C 1
ATOM 691 O O . ALA A 1 90 ? 1.328 18.826 14.546 1.00 91.50 90 ALA A O 1
ATOM 692 N N . ARG A 1 91 ? -0.828 18.340 14.097 1.00 82.12 91 ARG A N 1
ATOM 693 C CA . ARG A 1 91 ? -1.139 19.536 13.304 1.00 82.12 91 ARG A CA 1
ATOM 694 C C . ARG A 1 91 ? -1.752 20.623 14.173 1.00 82.12 91 ARG A C 1
ATOM 696 O O . ARG A 1 91 ? -1.431 21.797 13.892 1.00 82.12 91 ARG A O 1
#

Radius of gyration: 16.64 Å; chains: 1; bounding box: 39×32×41 Å

Organism: NCBI:txid408170

Foldseek 3Di:
DCVVVVLAPPPDDDQDPCLLCVPDDDDDDDDDPDWDADDDVRPGT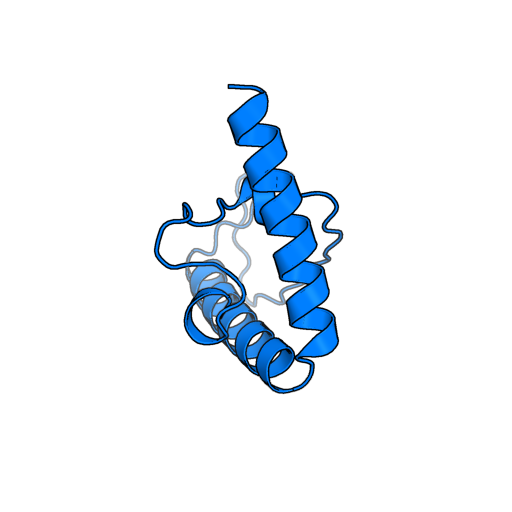PPPVVVVVCCVVVVVVVVVCCVVCVVVVSVSVVSSVVSVVVVVVVD

Secondary structure (DSSP, 8-state):
-TTTTTSS-TTSPPPPHHHHHTT---------SS--EETTTT-EE--HHHHHHHHHHHHHHHHHHHHH-HHHHHHHHHHHHHHHHHHHHT-